Protein AF-A0AAP0LD49-F1 (afdb_monomer)

Structure (mmCIF, N/CA/C/O backbone):
data_AF-A0AAP0LD49-F1
#
_entry.id   AF-A0AAP0LD49-F1
#
loop_
_atom_site.group_PDB
_atom_site.id
_atom_site.type_symbol
_atom_site.label_atom_id
_atom_site.label_alt_id
_atom_site.label_comp_id
_atom_site.label_asym_id
_atom_site.label_entity_id
_atom_site.label_seq_id
_atom_site.pdbx_PDB_ins_code
_atom_site.Cartn_x
_atom_site.Cartn_y
_atom_site.Cartn_z
_atom_site.occupancy
_atom_site.B_iso_or_equiv
_atom_site.auth_seq_id
_atom_site.auth_comp_id
_atom_site.auth_asym_id
_atom_site.auth_atom_id
_atom_site.pdbx_PDB_model_num
ATOM 1 N N . MET A 1 1 ? -14.711 2.807 45.817 1.00 34.84 1 MET A N 1
ATOM 2 C CA . MET A 1 1 ? -15.825 3.244 44.948 1.00 34.84 1 MET A CA 1
ATOM 3 C C . MET A 1 1 ? -15.255 3.200 43.554 1.00 34.84 1 MET A C 1
ATOM 5 O O . MET A 1 1 ? -14.733 4.175 43.033 1.00 34.84 1 MET A O 1
ATOM 9 N N . ASP A 1 2 ? -15.163 1.958 43.113 1.00 30.33 2 ASP A N 1
ATOM 10 C CA . ASP A 1 2 ? -14.505 1.489 41.915 1.00 30.33 2 ASP A CA 1
ATOM 11 C C . ASP A 1 2 ? -15.490 1.665 40.766 1.00 30.33 2 ASP A C 1
ATOM 13 O O . ASP A 1 2 ? -16.618 1.182 40.852 1.00 30.33 2 ASP A O 1
ATOM 17 N N . GLU A 1 3 ? -15.083 2.389 39.727 1.00 32.22 3 GLU A N 1
ATOM 18 C CA . GLU A 1 3 ? -15.807 2.425 38.462 1.00 32.22 3 GLU A CA 1
ATOM 19 C C . GLU A 1 3 ? -14.921 1.773 37.400 1.00 32.22 3 GLU A C 1
ATOM 21 O O . GLU A 1 3 ? -13.821 2.229 37.075 1.00 32.22 3 GLU A O 1
ATOM 26 N N . GLU A 1 4 ? -15.399 0.612 36.966 1.00 30.33 4 GLU A N 1
ATOM 27 C CA . GLU A 1 4 ? -14.793 -0.328 36.043 1.00 30.33 4 GLU A CA 1
ATOM 28 C C . GLU A 1 4 ? -14.414 0.321 34.712 1.00 30.33 4 GLU A C 1
ATOM 30 O O . GLU A 1 4 ? -15.251 0.725 33.908 1.00 30.33 4 GLU A O 1
ATOM 35 N N . ARG A 1 5 ? -13.113 0.315 34.426 1.00 32.56 5 ARG A N 1
ATOM 36 C CA . ARG A 1 5 ? -12.568 0.504 33.083 1.00 32.56 5 ARG A CA 1
ATOM 37 C C . ARG A 1 5 ? -12.401 -0.876 32.435 1.00 32.56 5 ARG A C 1
ATOM 39 O O . ARG A 1 5 ? -11.287 -1.362 32.263 1.00 32.56 5 ARG A O 1
ATOM 46 N N . THR A 1 6 ? -13.513 -1.545 32.141 1.00 35.47 6 THR A N 1
ATOM 47 C CA . THR A 1 6 ? -13.539 -2.810 31.393 1.00 35.47 6 THR A CA 1
ATOM 48 C C . THR A 1 6 ? -13.609 -2.513 29.893 1.00 35.47 6 THR A C 1
ATOM 50 O O . THR A 1 6 ? -14.528 -1.869 29.398 1.00 35.47 6 THR A O 1
ATOM 53 N N . GLY A 1 7 ? -12.578 -2.939 29.162 1.00 32.38 7 GLY A N 1
ATOM 54 C CA . GLY A 1 7 ? -12.448 -2.713 27.721 1.00 32.38 7 GLY A CA 1
ATOM 55 C C . GLY A 1 7 ? -11.017 -2.918 27.239 1.00 32.38 7 GLY A C 1
ATOM 56 O O . GLY A 1 7 ? -10.345 -1.977 26.828 1.00 32.38 7 GLY A O 1
ATOM 57 N N . THR A 1 8 ? -10.543 -4.151 27.390 1.00 38.25 8 THR A N 1
ATOM 58 C CA . THR A 1 8 ? -9.219 -4.676 27.043 1.00 38.25 8 THR A CA 1
ATOM 59 C C . THR A 1 8 ? -8.765 -4.254 2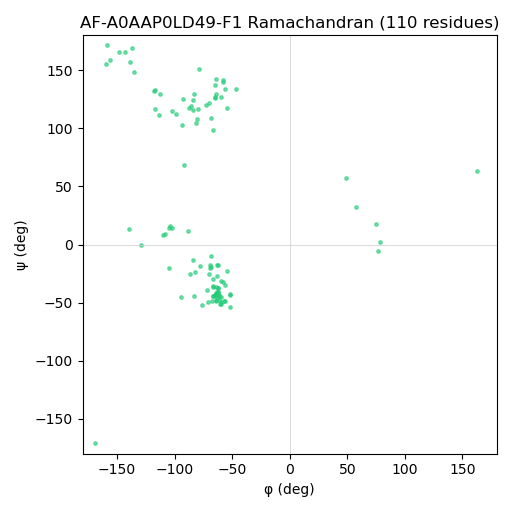5.640 1.00 38.25 8 THR A C 1
ATOM 61 O O . THR A 1 8 ? -9.529 -4.298 24.680 1.00 38.25 8 THR A O 1
ATOM 64 N N . GLY A 1 9 ? -7.514 -3.799 25.554 1.00 42.91 9 GLY A N 1
ATOM 65 C CA . GLY A 1 9 ? -6.958 -3.068 24.423 1.00 42.91 9 GLY A CA 1
ATOM 66 C C . GLY A 1 9 ? -6.880 -3.854 23.118 1.00 42.91 9 GLY A C 1
ATOM 67 O O . GLY A 1 9 ? -6.276 -4.921 23.059 1.00 42.91 9 GLY A O 1
ATOM 68 N N . ALA A 1 10 ? -7.401 -3.243 22.054 1.00 48.59 10 ALA A N 1
ATOM 69 C CA . ALA A 1 10 ? -6.996 -3.562 20.696 1.00 48.59 10 ALA A CA 1
ATOM 70 C C . ALA A 1 10 ? -5.492 -3.292 20.569 1.00 48.59 10 ALA A C 1
ATOM 72 O O . ALA A 1 10 ? -5.023 -2.183 20.860 1.00 48.59 10 ALA A O 1
ATOM 73 N N . ASN A 1 11 ? -4.727 -4.275 20.107 1.00 50.25 11 ASN A N 1
ATOM 74 C CA . ASN A 1 11 ? -3.368 -4.008 19.661 1.00 50.25 11 ASN A CA 1
ATOM 75 C C . ASN A 1 11 ? -3.492 -3.134 18.404 1.00 50.25 11 ASN A C 1
ATOM 77 O O . ASN A 1 11 ? -3.785 -3.620 17.314 1.00 50.25 11 ASN A O 1
ATOM 81 N N . GLY A 1 12 ? -3.342 -1.814 18.571 1.00 60.16 12 GLY A N 1
ATOM 82 C CA . GLY A 1 12 ? -3.806 -0.809 17.606 1.00 60.16 12 GLY A CA 1
ATOM 83 C C . GLY A 1 12 ? -3.310 -0.987 16.166 1.00 60.16 12 GLY A C 1
ATOM 84 O O . GLY A 1 12 ? -3.974 -0.534 15.238 1.00 60.16 12 GLY A O 1
ATOM 85 N N . SER A 1 13 ? -2.188 -1.681 15.956 1.00 63.00 13 SER A N 1
ATOM 86 C CA . SER A 1 13 ? -1.549 -1.897 14.652 1.00 63.00 13 SER A CA 1
ATOM 87 C C . SER A 1 13 ? -2.485 -2.454 13.570 1.00 63.00 13 SER A C 1
ATOM 89 O O . SER A 1 13 ? -2.469 -1.947 12.448 1.00 63.00 13 SER A O 1
ATOM 91 N N . TYR A 1 14 ? -3.327 -3.449 13.884 1.00 70.75 14 TYR A N 1
ATOM 92 C CA . TYR A 1 14 ? -4.240 -4.036 12.890 1.00 70.75 14 TYR A CA 1
ATOM 93 C C . TYR A 1 14 ? -5.381 -3.090 12.516 1.00 70.75 14 TYR A C 1
ATOM 95 O O . TYR A 1 14 ? -5.713 -2.953 11.342 1.00 70.75 14 TYR A O 1
ATOM 103 N N . CYS A 1 15 ? -5.920 -2.367 13.495 1.00 77.31 15 CYS A N 1
ATOM 104 C CA . CYS A 1 15 ? -6.927 -1.340 13.250 1.00 77.31 15 CYS A CA 1
ATOM 105 C C . CYS A 1 15 ? -6.369 -0.209 12.367 1.00 77.31 15 CYS A C 1
ATOM 107 O O . CYS A 1 15 ? -7.057 0.280 11.469 1.00 77.31 15 CYS A O 1
ATOM 109 N N . TYR A 1 16 ? -5.097 0.167 12.556 1.00 84.81 16 TYR A N 1
ATOM 110 C CA . TYR A 1 16 ? -4.448 1.175 11.718 1.00 84.81 16 TYR A CA 1
ATOM 111 C C . TYR A 1 16 ? -4.313 0.723 10.261 1.00 84.81 16 TYR A C 1
ATOM 113 O O . TYR A 1 16 ? -4.706 1.472 9.364 1.00 84.81 16 TYR A O 1
ATOM 121 N N . ILE A 1 17 ? -3.809 -0.492 10.008 1.00 87.25 17 ILE A N 1
ATOM 122 C CA . ILE A 1 17 ? -3.587 -0.947 8.628 1.00 87.25 17 ILE A CA 1
ATOM 123 C C . ILE A 1 17 ? -4.904 -1.133 7.871 1.00 87.25 17 ILE A C 1
ATOM 125 O O . ILE A 1 17 ? -5.033 -0.640 6.750 1.00 87.25 17 ILE A O 1
ATOM 129 N N . THR A 1 18 ? -5.922 -1.744 8.490 1.00 91.81 18 THR A N 1
ATOM 130 C CA . THR A 1 18 ? -7.226 -1.937 7.837 1.00 91.81 18 THR A CA 1
ATOM 131 C C . THR A 1 18 ? -7.908 -0.613 7.542 1.00 91.81 18 THR A C 1
ATOM 133 O O . THR A 1 18 ? -8.533 -0.473 6.496 1.00 91.81 18 THR A O 1
ATOM 136 N N . ARG A 1 19 ? -7.762 0.379 8.428 1.00 93.12 19 ARG A N 1
ATOM 137 C CA . ARG A 1 19 ? -8.337 1.711 8.238 1.00 93.12 19 ARG A CA 1
ATOM 138 C C . ARG A 1 19 ? -7.729 2.433 7.035 1.00 93.12 19 ARG A C 1
ATOM 140 O O . ARG A 1 19 ? -8.472 3.023 6.259 1.00 93.12 19 ARG A O 1
ATOM 147 N N . VAL A 1 20 ? -6.407 2.376 6.860 1.00 95.12 20 VAL A N 1
ATOM 148 C CA . VAL A 1 20 ? -5.739 2.993 5.699 1.00 95.12 20 VAL A CA 1
ATOM 149 C C . VAL A 1 20 ? -6.109 2.270 4.409 1.00 95.12 20 VAL A C 1
ATOM 151 O O . VAL A 1 20 ? -6.502 2.924 3.447 1.00 95.12 20 VAL A O 1
ATOM 154 N N . LEU A 1 21 ? -6.025 0.937 4.393 1.00 95.88 21 LEU A N 1
ATOM 155 C CA . LEU A 1 21 ? -6.340 0.142 3.203 1.00 95.88 21 LEU A CA 1
ATOM 156 C C . LEU A 1 21 ? -7.801 0.325 2.768 1.00 95.88 21 LEU A C 1
ATOM 158 O O . LEU A 1 21 ? -8.061 0.547 1.589 1.00 95.88 21 LEU A O 1
ATOM 162 N N . ALA A 1 22 ? -8.747 0.311 3.713 1.00 94.94 22 ALA A N 1
ATOM 163 C CA . ALA A 1 22 ? -10.158 0.542 3.418 1.00 94.94 22 ALA A CA 1
ATOM 164 C C . ALA A 1 22 ? -10.417 1.963 2.889 1.00 94.94 22 ALA A C 1
ATOM 166 O O . ALA A 1 22 ? -11.133 2.119 1.903 1.00 94.94 22 ALA A O 1
ATOM 167 N N . ALA A 1 23 ? -9.812 2.992 3.495 1.00 96.00 23 ALA A N 1
ATOM 168 C CA . ALA A 1 23 ? -9.983 4.379 3.059 1.00 96.00 23 ALA A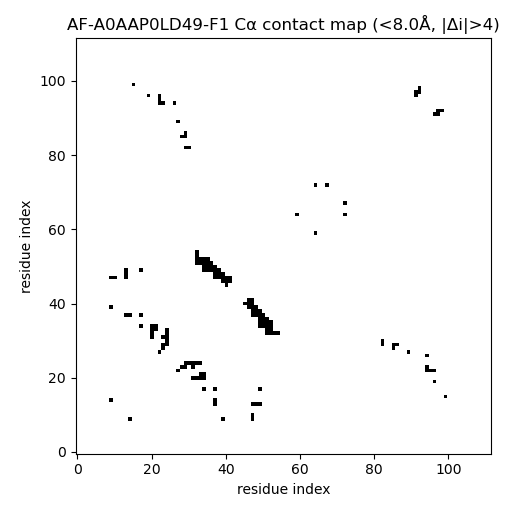 CA 1
ATOM 169 C C . ALA A 1 23 ? -9.406 4.629 1.656 1.00 96.00 23 ALA A C 1
ATOM 171 O O . ALA A 1 23 ? -10.053 5.270 0.828 1.00 96.00 23 ALA A O 1
ATOM 172 N N . LEU A 1 24 ? -8.212 4.100 1.371 1.00 96.75 24 LEU A N 1
ATOM 173 C CA . LEU A 1 24 ? -7.596 4.203 0.048 1.00 96.75 24 LEU A CA 1
ATOM 174 C C . LEU A 1 24 ? -8.425 3.463 -1.008 1.00 96.75 24 LEU A C 1
ATOM 176 O O . LEU A 1 24 ? -8.735 4.048 -2.042 1.00 96.75 24 LEU A O 1
ATOM 180 N N . GLY A 1 25 ? -8.833 2.221 -0.732 1.00 94.94 25 GLY A N 1
ATOM 181 C CA . GLY A 1 25 ? -9.571 1.398 -1.693 1.00 94.94 25 GLY A CA 1
ATOM 182 C C . GLY A 1 25 ? -11.001 1.874 -1.969 1.00 94.94 25 GLY A C 1
ATOM 183 O O . GLY A 1 25 ? -11.533 1.606 -3.041 1.00 94.94 25 GLY A O 1
ATOM 184 N N . ALA A 1 26 ? -11.635 2.582 -1.029 1.00 94.38 26 ALA A N 1
ATOM 185 C CA . ALA A 1 26 ? -12.999 3.090 -1.200 1.00 94.38 26 ALA A CA 1
ATOM 186 C C . ALA A 1 26 ? -13.071 4.455 -1.903 1.00 94.38 26 ALA A C 1
ATOM 188 O O . ALA A 1 26 ? -14.110 4.791 -2.474 1.00 94.38 26 ALA A O 1
ATOM 189 N N . HIS A 1 27 ? -12.011 5.265 -1.827 1.00 95.25 27 HIS A N 1
ATOM 190 C CA . HIS A 1 27 ? -12.082 6.686 -2.182 1.00 95.25 27 HIS A CA 1
ATOM 191 C C . HIS A 1 27 ? -11.002 7.158 -3.163 1.00 95.25 27 HIS A C 1
ATOM 193 O O . HIS A 1 27 ? -10.966 8.346 -3.486 1.00 95.25 27 HIS A O 1
ATOM 199 N N . THR A 1 28 ? -10.100 6.282 -3.612 1.00 95.88 28 THR A N 1
ATOM 200 C CA . THR A 1 28 ? -8.958 6.665 -4.457 1.00 95.88 28 THR A CA 1
ATOM 201 C C . THR A 1 28 ? -8.642 5.604 -5.509 1.00 95.88 28 THR A C 1
ATOM 203 O O . THR A 1 28 ? -9.048 4.455 -5.376 1.00 95.88 28 THR A O 1
ATOM 206 N N . ASP A 1 29 ? -7.834 5.977 -6.503 1.00 92.50 29 ASP A N 1
ATOM 207 C CA . ASP A 1 29 ? -7.290 5.053 -7.509 1.00 92.50 29 ASP A CA 1
ATOM 208 C C . ASP A 1 29 ? -5.957 4.415 -7.073 1.00 92.50 29 ASP A C 1
ATOM 210 O O . ASP A 1 29 ? -5.222 3.857 -7.891 1.00 92.50 29 ASP A O 1
ATOM 214 N N . VAL A 1 30 ? -5.568 4.548 -5.798 1.00 96.56 30 VAL A N 1
ATOM 215 C CA . VAL A 1 30 ? -4.340 3.922 -5.297 1.00 96.56 30 VAL A CA 1
ATOM 216 C C . VAL A 1 30 ? -4.558 2.406 -5.249 1.00 96.56 30 VAL A C 1
ATOM 218 O O . VAL A 1 30 ? -5.466 1.953 -4.551 1.00 96.56 30 VAL A O 1
ATOM 221 N N . PRO A 1 31 ? -3.734 1.600 -5.943 1.00 95.00 31 PRO A N 1
ATOM 222 C CA . PRO A 1 31 ? -3.900 0.154 -5.961 1.00 95.00 31 PRO A CA 1
ATOM 223 C C . PRO A 1 31 ? -3.593 -0.431 -4.578 1.00 95.00 31 PRO A C 1
ATOM 225 O O . PRO A 1 31 ? -2.439 -0.473 -4.147 1.00 95.00 31 PRO A O 1
ATOM 228 N N . VAL A 1 32 ? -4.634 -0.891 -3.887 1.00 96.56 32 VAL A N 1
ATOM 229 C CA . VAL A 1 32 ? -4.563 -1.564 -2.584 1.00 96.56 32 VAL A CA 1
ATOM 230 C C . VAL A 1 32 ? -5.472 -2.796 -2.583 1.00 96.56 32 VAL A C 1
ATOM 232 O O . VAL A 1 32 ? -6.497 -2.781 -3.265 1.00 96.56 32 VAL A O 1
ATOM 235 N N . PRO A 1 33 ? -5.133 -3.862 -1.835 1.00 96.38 33 PRO A N 1
ATOM 236 C CA . PRO A 1 33 ? -6.014 -5.017 -1.703 1.00 96.38 33 PRO A CA 1
ATOM 237 C C . PRO A 1 33 ? -7.315 -4.625 -1.001 1.00 96.38 33 PRO A C 1
ATOM 239 O O . PRO A 1 33 ? -7.312 -3.855 -0.032 1.00 96.38 33 PRO A O 1
ATOM 242 N N . LYS A 1 34 ? -8.434 -5.201 -1.444 1.00 95.06 34 LYS A N 1
ATOM 243 C CA . LYS A 1 34 ? -9.719 -4.999 -0.773 1.00 95.06 34 LYS A CA 1
ATOM 244 C C . LYS A 1 34 ? -9.697 -5.599 0.634 1.00 95.06 34 LYS A C 1
ATOM 246 O O . LYS A 1 34 ? -9.437 -6.786 0.802 1.00 95.06 34 LYS A O 1
ATOM 251 N N . VAL A 1 35 ? -10.034 -4.805 1.650 1.00 95.62 35 VAL A N 1
ATOM 252 C CA . VAL A 1 35 ? -10.259 -5.306 3.017 1.00 95.62 35 VAL A CA 1
ATOM 253 C C . VAL A 1 35 ? -11.685 -5.846 3.121 1.00 95.62 35 VAL A C 1
ATOM 255 O O . VAL A 1 35 ? -12.636 -5.155 2.758 1.00 95.62 35 VAL A O 1
ATOM 258 N N . PHE A 1 36 ? -11.844 -7.070 3.624 1.00 94.94 36 PHE A N 1
ATOM 259 C CA . PHE A 1 36 ? -13.153 -7.692 3.836 1.00 94.94 36 PHE A CA 1
ATOM 260 C C . PHE A 1 36 ? -13.667 -7.486 5.261 1.00 94.94 36 PHE A C 1
ATOM 262 O O . PHE A 1 36 ? -14.827 -7.124 5.438 1.00 94.94 36 PHE A O 1
ATOM 269 N N . CYS A 1 37 ? -12.822 -7.689 6.275 1.00 93.31 37 CYS A N 1
ATOM 270 C CA . CYS A 1 37 ? -13.202 -7.471 7.671 1.00 93.31 37 CYS A CA 1
ATOM 271 C C . CYS A 1 37 ? -11.990 -7.288 8.591 1.00 93.31 37 CYS A C 1
ATOM 273 O O . CYS A 1 37 ? -10.912 -7.813 8.317 1.00 93.31 37 CYS A O 1
ATOM 275 N N . LEU A 1 38 ? -12.211 -6.600 9.713 1.00 93.44 38 LEU A N 1
ATOM 276 C CA . LEU A 1 38 ? -11.355 -6.583 10.900 1.00 93.44 38 LEU A CA 1
ATOM 277 C C . LEU A 1 38 ? -12.131 -7.265 12.033 1.00 93.44 38 LEU A C 1
ATOM 279 O O . LEU A 1 38 ? -13.277 -6.901 12.287 1.00 93.44 38 LEU A O 1
ATOM 283 N N . CYS A 1 39 ? -11.513 -8.226 12.708 1.00 92.88 39 CYS A N 1
ATOM 284 C CA . CYS A 1 39 ? -12.060 -8.907 13.871 1.00 92.88 39 CYS A CA 1
ATOM 285 C C . CYS A 1 39 ? -11.175 -8.622 15.086 1.00 92.88 39 CYS A C 1
ATOM 287 O O . CYS A 1 39 ? -10.010 -9.014 15.115 1.00 92.88 39 CYS A O 1
ATOM 289 N N . THR A 1 40 ? -11.744 -7.947 16.083 1.00 91.25 40 THR A N 1
ATOM 290 C CA . THR A 1 40 ? -11.107 -7.665 17.384 1.00 91.25 40 THR A CA 1
ATOM 291 C C . THR A 1 40 ? -11.727 -8.484 18.517 1.00 91.25 40 THR A C 1
ATOM 293 O O . THR A 1 40 ? -11.496 -8.218 19.694 1.00 91.25 40 THR A O 1
ATOM 296 N N . ASP A 1 41 ? -12.591 -9.442 18.177 1.00 93.06 41 ASP A N 1
ATOM 297 C CA . ASP A 1 41 ? -13.160 -10.369 19.143 1.00 93.06 41 ASP A CA 1
ATOM 298 C C . ASP A 1 41 ? -12.154 -11.493 19.415 1.00 93.06 41 ASP A C 1
ATOM 300 O O . ASP A 1 41 ? -11.960 -12.407 18.607 1.00 93.06 41 ASP A O 1
ATOM 304 N N . LEU A 1 42 ? -11.511 -11.410 20.581 1.00 93.31 42 LEU A N 1
ATOM 305 C CA . LEU A 1 42 ? -10.518 -12.383 21.030 1.00 93.31 42 LEU A CA 1
ATOM 306 C C . LEU A 1 42 ? -11.106 -13.790 21.204 1.00 93.31 42 LEU A C 1
ATOM 308 O O . LEU A 1 42 ? -10.344 -14.753 21.227 1.00 93.31 42 LEU A O 1
ATOM 312 N N . SER A 1 43 ? -12.429 -13.947 21.299 1.00 96.06 43 SER A N 1
ATOM 313 C CA . SER A 1 43 ? -13.052 -15.269 21.408 1.00 96.06 43 SER A CA 1
ATOM 314 C C . SER A 1 43 ? -12.952 -16.096 20.121 1.00 96.06 43 SER A C 1
ATOM 316 O O . SER A 1 43 ? -13.045 -17.319 20.181 1.00 96.06 43 SER A O 1
ATOM 318 N N . VAL A 1 44 ? -12.716 -15.456 18.968 1.00 95.75 44 VAL A N 1
ATOM 319 C CA . VAL A 1 44 ? -12.718 -16.130 17.662 1.00 95.75 44 VAL A CA 1
ATOM 320 C C . VAL A 1 44 ? -11.438 -16.942 17.443 1.00 95.75 44 VAL A C 1
ATOM 322 O O . VAL A 1 44 ? -11.518 -18.128 17.132 1.00 95.75 44 VAL A O 1
ATOM 325 N N . ILE A 1 45 ? -10.256 -16.330 17.617 1.00 93.88 45 ILE A N 1
ATOM 326 C CA . ILE A 1 45 ? -8.949 -17.013 17.469 1.00 93.88 45 ILE A CA 1
ATOM 327 C C . ILE A 1 45 ? -7.901 -16.613 18.524 1.00 93.88 45 ILE A C 1
ATOM 329 O 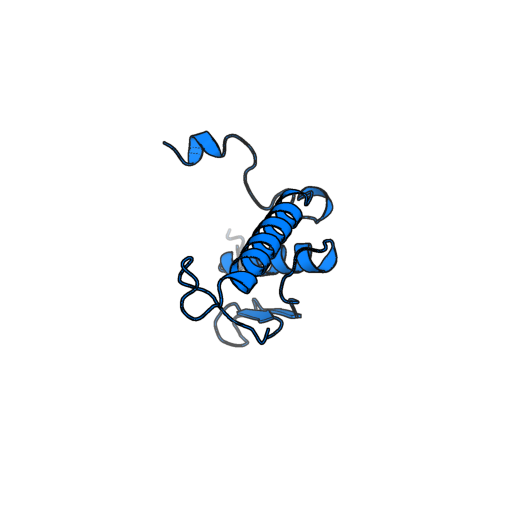O . ILE A 1 45 ? -6.715 -16.891 18.357 1.00 93.88 45 ILE A O 1
ATOM 333 N N . GLY A 1 46 ? -8.299 -15.931 19.600 1.00 93.06 46 GLY A N 1
ATOM 334 C CA . GLY A 1 46 ? -7.387 -15.511 20.672 1.00 93.06 46 GLY A CA 1
ATOM 335 C C . GLY A 1 46 ? -6.539 -14.271 20.365 1.00 93.06 46 GLY A C 1
ATOM 336 O O . GLY A 1 46 ? -5.719 -13.880 21.193 1.00 93.06 46 GLY A O 1
ATOM 337 N N . THR A 1 47 ? -6.703 -13.645 19.196 1.00 91.44 47 THR A N 1
ATOM 338 C CA . THR A 1 47 ? -5.966 -12.438 18.799 1.00 91.44 47 THR A CA 1
ATOM 339 C C . THR A 1 47 ? -6.731 -11.632 17.747 1.00 91.44 47 THR A C 1
ATOM 341 O O . THR A 1 47 ? -7.586 -12.179 17.050 1.00 91.44 47 THR A O 1
ATOM 344 N N . ASP A 1 48 ? -6.406 -10.346 17.623 1.00 91.69 48 ASP A N 1
ATOM 345 C CA . ASP A 1 48 ? -6.940 -9.472 16.577 1.00 91.69 48 ASP A CA 1
ATOM 346 C C . ASP A 1 48 ? -6.456 -9.943 15.196 1.00 91.69 48 ASP A C 1
ATOM 348 O O . ASP A 1 48 ? -5.273 -10.241 15.007 1.00 91.69 48 ASP A O 1
ATOM 352 N N . PHE A 1 49 ? -7.343 -9.961 14.201 1.00 92.44 49 PHE A N 1
ATOM 353 C CA . PHE A 1 49 ? -6.983 -10.297 12.822 1.00 92.44 49 PHE A CA 1
ATOM 354 C C . PHE A 1 49 ? -7.848 -9.561 11.803 1.00 92.44 49 PHE A C 1
ATOM 356 O O . PHE A 1 49 ? -8.902 -9.015 12.118 1.00 92.44 49 PHE A O 1
ATOM 363 N N . TYR A 1 50 ? -7.417 -9.564 10.547 1.00 94.19 50 TYR A N 1
ATOM 364 C CA . TYR A 1 50 ? -8.194 -9.023 9.439 1.00 94.19 50 TYR A CA 1
ATOM 365 C C . TYR A 1 50 ? -8.080 -9.923 8.213 1.00 94.19 50 TYR A C 1
ATOM 367 O O . TYR A 1 50 ? -7.123 -10.685 8.073 1.00 94.19 50 TYR A O 1
ATOM 375 N N . ILE A 1 51 ? -9.069 -9.831 7.329 1.00 95.50 51 ILE A N 1
ATOM 376 C CA . ILE A 1 51 ? -9.111 -10.564 6.065 1.00 95.50 51 ILE A CA 1
ATOM 377 C C . ILE A 1 51 ? -9.099 -9.543 4.933 1.00 95.50 51 ILE A C 1
ATOM 379 O O . ILE A 1 51 ? -9.853 -8.566 4.952 1.00 95.50 51 ILE A O 1
ATOM 383 N N . MET A 1 52 ? -8.250 -9.781 3.940 1.00 96.31 52 MET A N 1
ATOM 384 C CA . MET A 1 52 ? -8.140 -8.965 2.736 1.00 96.31 52 MET A CA 1
ATOM 385 C C . MET A 1 52 ? -8.008 -9.842 1.492 1.00 96.31 52 MET A C 1
ATOM 387 O O . MET A 1 52 ? -7.814 -11.053 1.580 1.00 96.31 52 MET A O 1
ATOM 391 N N . GLU A 1 53 ? -8.133 -9.208 0.336 1.00 97.56 53 GLU A N 1
ATOM 392 C CA . GLU A 1 53 ? -7.948 -9.807 -0.975 1.00 97.56 53 GLU A CA 1
ATOM 393 C C . GLU A 1 53 ? -6.571 -10.455 -1.124 1.00 97.56 53 GLU A C 1
ATOM 395 O O . GLU A 1 53 ? -5.537 -9.869 -0.795 1.00 97.56 53 GLU A O 1
ATOM 400 N N . PHE A 1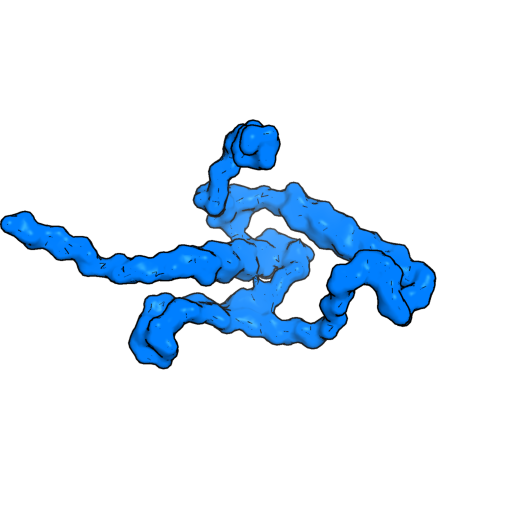 54 ? -6.569 -11.675 -1.660 1.00 96.38 54 PHE A N 1
ATOM 401 C CA . PHE A 1 54 ? -5.354 -12.340 -2.096 1.00 96.38 54 PHE A CA 1
ATOM 402 C C . PHE A 1 54 ? -5.010 -11.870 -3.511 1.00 96.38 54 PHE A C 1
ATOM 404 O O . PHE A 1 54 ? -5.753 -12.134 -4.454 1.00 96.38 54 PHE A O 1
ATOM 411 N N . LEU A 1 55 ? -3.876 -11.186 -3.656 1.00 94.75 55 LEU A N 1
ATOM 412 C CA . LEU A 1 55 ? -3.381 -10.718 -4.946 1.00 94.75 55 LEU A CA 1
ATOM 413 C C . LEU A 1 55 ? -2.319 -11.682 -5.473 1.00 94.75 55 LEU A C 1
ATOM 415 O O . LEU A 1 55 ? -1.215 -11.767 -4.929 1.00 94.75 55 LEU A O 1
ATOM 419 N N . GLU A 1 56 ? -2.634 -12.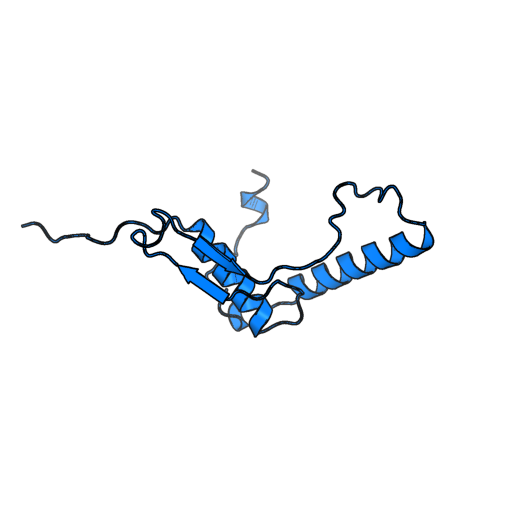379 -6.563 1.00 95.62 56 GLU A N 1
ATOM 420 C CA . GLU A 1 56 ? -1.632 -13.142 -7.300 1.00 95.62 56 GLU A CA 1
ATOM 421 C C . GLU A 1 56 ? -0.723 -12.175 -8.066 1.00 95.62 56 GLU A C 1
ATOM 423 O O . GLU A 1 56 ? -1.166 -11.376 -8.894 1.00 95.62 56 GLU A O 1
ATOM 428 N N . GLY A 1 57 ? 0.573 -12.214 -7.773 1.00 92.06 57 GLY A N 1
ATOM 429 C CA . GLY A 1 57 ? 1.499 -11.239 -8.321 1.00 92.06 57 GLY A CA 1
ATOM 430 C C . GLY A 1 57 ? 2.957 -11.586 -8.087 1.00 92.06 57 GLY A C 1
ATOM 431 O O . GLY A 1 57 ? 3.319 -12.679 -7.659 1.00 92.06 57 GLY A O 1
ATOM 432 N N . ARG A 1 58 ? 3.822 -10.624 -8.409 1.00 92.94 58 ARG A N 1
ATOM 433 C CA . ARG A 1 58 ? 5.275 -10.755 -8.278 1.00 92.94 58 ARG A CA 1
ATOM 434 C C . ARG A 1 58 ? 5.786 -9.719 -7.294 1.00 92.94 58 ARG A C 1
ATOM 436 O O . ARG A 1 58 ? 5.474 -8.540 -7.433 1.00 92.94 58 ARG A O 1
ATOM 443 N N . ILE A 1 59 ? 6.618 -10.160 -6.356 1.00 93.62 59 ILE A N 1
ATOM 444 C CA . ILE A 1 59 ? 7.291 -9.288 -5.394 1.00 93.62 59 ILE A CA 1
ATOM 445 C C . ILE A 1 59 ? 8.739 -9.112 -5.848 1.00 93.62 59 ILE A C 1
ATOM 447 O O . ILE A 1 59 ? 9.513 -10.068 -5.884 1.00 93.62 59 ILE A O 1
ATOM 451 N N . PHE A 1 60 ? 9.106 -7.884 -6.208 1.00 94.38 60 PHE A N 1
ATOM 452 C CA . PHE A 1 60 ? 10.481 -7.535 -6.550 1.00 94.38 60 PHE A CA 1
ATOM 453 C C . PHE A 1 60 ? 11.197 -6.999 -5.310 1.00 94.38 60 PHE A C 1
ATOM 455 O O . PHE A 1 60 ? 10.979 -5.860 -4.913 1.00 94.38 60 PHE A O 1
ATOM 462 N N . ILE A 1 61 ? 12.040 -7.833 -4.697 1.00 93.62 61 ILE A N 1
ATOM 463 C CA . ILE A 1 61 ? 12.805 -7.460 -3.496 1.00 93.62 61 ILE A CA 1
ATOM 464 C C . ILE A 1 61 ? 14.075 -6.688 -3.879 1.00 93.62 61 ILE A C 1
ATOM 466 O O . ILE A 1 61 ? 14.393 -5.670 -3.271 1.00 93.62 61 ILE A O 1
ATOM 470 N N . ASP A 1 62 ? 14.799 -7.157 -4.901 1.00 94.56 62 ASP A N 1
ATOM 471 C CA . ASP A 1 62 ? 16.009 -6.488 -5.387 1.00 94.56 62 ASP A CA 1
ATOM 472 C C . ASP A 1 62 ? 15.644 -5.386 -6.404 1.00 94.56 62 ASP A C 1
ATOM 474 O O . ASP A 1 62 ? 15.111 -5.704 -7.478 1.00 94.56 62 ASP A O 1
ATOM 478 N N . PRO A 1 63 ? 15.969 -4.103 -6.136 1.00 92.38 63 PRO A N 1
ATOM 479 C CA . PRO A 1 63 ? 15.730 -3.015 -7.084 1.00 92.38 63 PRO A CA 1
ATOM 480 C C . PRO A 1 63 ? 16.526 -3.178 -8.390 1.00 92.38 63 PRO A C 1
ATOM 482 O O . PRO A 1 63 ? 16.174 -2.604 -9.413 1.00 92.38 63 PRO A O 1
ATOM 485 N N . LYS A 1 64 ? 17.574 -4.006 -8.438 1.00 93.44 64 LYS A N 1
ATOM 486 C CA . LYS A 1 64 ? 18.270 -4.311 -9.699 1.00 93.44 64 LYS A CA 1
ATOM 487 C C . LYS A 1 64 ? 17.415 -5.133 -10.670 1.00 93.44 64 LYS A C 1
ATOM 489 O O . LYS A 1 64 ? 17.815 -5.280 -11.829 1.00 93.44 64 LYS A O 1
ATOM 494 N N . LEU A 1 65 ? 16.258 -5.642 -10.227 1.00 94.75 65 LEU A N 1
ATOM 495 C CA . LEU A 1 65 ? 15.308 -6.440 -11.007 1.00 94.75 65 LEU A CA 1
ATOM 496 C C . LEU A 1 65 ? 16.002 -7.589 -11.769 1.00 94.75 65 LEU A C 1
ATOM 498 O O . LEU A 1 65 ? 15.922 -7.656 -13.007 1.00 94.75 65 LEU A O 1
ATOM 502 N N . PRO A 1 66 ? 16.726 -8.484 -11.064 1.00 94.06 66 PRO A N 1
ATOM 503 C CA . PRO A 1 66 ? 17.363 -9.632 -11.698 1.00 94.06 66 PRO A CA 1
ATOM 504 C C . PRO A 1 66 ? 16.312 -10.488 -12.421 1.00 94.06 66 PRO A C 1
ATOM 506 O O . PRO A 1 66 ? 15.177 -10.624 -11.971 1.00 94.06 66 PRO A O 1
ATOM 509 N N . GLY A 1 67 ? 16.661 -11.015 -13.596 1.00 92.69 67 GLY A N 1
ATOM 510 C CA . GLY A 1 67 ? 15.734 -11.791 -14.433 1.00 92.69 67 GLY A CA 1
ATOM 511 C C . GLY A 1 67 ? 14.700 -10.968 -15.217 1.00 92.69 67 GLY A C 1
ATOM 512 O O . GLY A 1 67 ? 14.002 -11.518 -16.065 1.00 92.69 67 GLY A O 1
ATOM 513 N N . VAL A 1 68 ? 14.617 -9.647 -15.015 1.00 95.19 68 VAL A N 1
ATOM 514 C CA . VAL A 1 68 ? 13.739 -8.773 -15.809 1.00 95.19 68 VAL A CA 1
ATOM 515 C C . VAL A 1 68 ? 14.502 -8.184 -16.994 1.00 95.19 68 VAL A C 1
ATOM 517 O O . VAL A 1 68 ? 15.532 -7.521 -16.823 1.00 95.19 68 VAL A O 1
ATOM 520 N N . ALA A 1 69 ? 13.961 -8.377 -18.201 1.00 93.88 69 ALA A N 1
ATOM 521 C CA . ALA A 1 69 ? 14.505 -7.804 -19.430 1.00 93.88 69 ALA A CA 1
ATOM 522 C C . ALA A 1 69 ? 14.574 -6.261 -19.353 1.00 93.88 69 ALA A C 1
ATOM 524 O O . ALA A 1 69 ? 13.613 -5.644 -18.881 1.00 93.88 69 ALA A O 1
ATOM 525 N N . PRO A 1 70 ? 15.645 -5.612 -19.855 1.00 88.75 70 PRO A N 1
ATOM 526 C CA . PRO A 1 70 ? 15.855 -4.168 -19.696 1.00 88.75 70 PRO A CA 1
ATOM 527 C C . PRO A 1 70 ? 14.664 -3.294 -20.116 1.00 88.75 70 PRO A C 1
ATOM 529 O O . PRO A 1 70 ? 14.278 -2.388 -19.380 1.00 88.75 70 PRO A O 1
ATOM 532 N N . HIS A 1 71 ? 14.013 -3.612 -21.241 1.00 88.00 71 HIS A N 1
ATOM 533 C CA . HIS A 1 71 ? 12.857 -2.855 -21.738 1.00 88.00 71 HIS A CA 1
ATOM 534 C C . HIS A 1 71 ? 11.643 -2.899 -20.790 1.00 88.00 71 HIS A C 1
ATOM 536 O O . HIS A 1 71 ? 10.864 -1.950 -20.753 1.00 88.00 71 HIS A O 1
ATOM 542 N N . LYS A 1 72 ? 11.492 -3.961 -19.982 1.00 93.50 72 LYS A N 1
ATOM 543 C CA . LYS A 1 72 ? 10.402 -4.088 -18.996 1.00 93.50 72 LYS A CA 1
ATOM 544 C C . LYS A 1 72 ? 10.693 -3.351 -17.690 1.00 93.50 72 LYS A C 1
ATOM 546 O O . LYS A 1 72 ? 9.757 -2.970 -16.996 1.00 93.50 72 LYS A O 1
ATOM 551 N N . ARG A 1 73 ? 11.969 -3.115 -17.358 1.00 95.00 73 ARG A N 1
ATOM 552 C CA . ARG A 1 73 ? 12.357 -2.416 -16.119 1.00 95.00 73 ARG A CA 1
ATOM 553 C C . ARG A 1 73 ? 11.824 -0.989 -16.091 1.00 95.00 73 ARG A C 1
ATOM 555 O O . ARG A 1 73 ? 11.317 -0.558 -15.063 1.00 95.00 73 ARG A O 1
ATOM 562 N N . LYS A 1 74 ? 11.875 -0.293 -17.235 1.00 94.00 74 LYS A N 1
ATOM 563 C CA . LYS A 1 74 ? 11.326 1.064 -17.367 1.00 94.00 74 LYS A CA 1
ATOM 564 C C . LYS A 1 74 ? 9.844 1.101 -16.991 1.00 94.00 74 LYS A C 1
ATOM 566 O O . LYS A 1 74 ? 9.463 1.925 -16.176 1.00 94.00 74 LYS A O 1
ATOM 571 N N . ALA A 1 75 ? 9.042 0.179 -17.525 1.00 94.38 75 ALA A N 1
ATOM 572 C CA . ALA A 1 75 ? 7.610 0.117 -17.237 1.00 94.38 75 ALA A CA 1
ATOM 573 C C . ALA A 1 75 ? 7.316 -0.145 -15.749 1.00 94.38 75 ALA A C 1
ATOM 575 O O . ALA A 1 75 ? 6.435 0.495 -15.188 1.00 94.38 75 ALA A O 1
ATOM 576 N N . ILE A 1 76 ? 8.079 -1.033 -15.099 1.00 95.62 76 ILE A N 1
ATOM 577 C CA . ILE A 1 76 ? 7.934 -1.307 -13.658 1.00 95.62 76 ILE A CA 1
ATOM 578 C C . ILE A 1 76 ? 8.191 -0.036 -12.846 1.00 95.62 76 ILE A C 1
ATOM 580 O O . ILE A 1 76 ? 7.353 0.352 -12.040 1.00 95.62 76 ILE A O 1
ATOM 584 N N . TYR A 1 77 ? 9.311 0.644 -13.097 1.00 95.75 77 TYR A N 1
ATOM 585 C CA . TYR A 1 77 ? 9.649 1.868 -12.374 1.00 95.75 77 TYR A CA 1
ATOM 586 C C . TYR A 1 77 ? 8.694 3.028 -12.666 1.00 95.75 77 TYR A C 1
ATOM 588 O O . TYR A 1 77 ? 8.377 3.787 -11.751 1.00 95.75 77 TYR A O 1
ATOM 596 N N . SER A 1 78 ? 8.202 3.151 -13.902 1.00 95.56 78 SER A N 1
ATOM 597 C CA . SER A 1 78 ? 7.147 4.110 -14.246 1.00 95.56 78 SER A CA 1
ATOM 598 C C . SER A 1 78 ? 5.877 3.844 -13.437 1.00 95.56 78 SER A C 1
ATOM 600 O O . SER A 1 78 ? 5.403 4.753 -12.764 1.00 95.56 78 SER A O 1
ATOM 602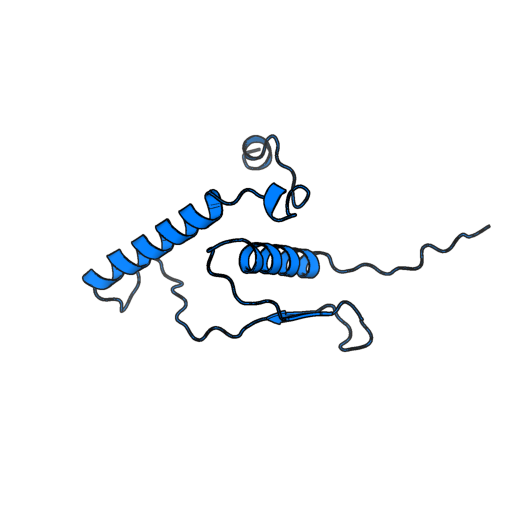 N N . ALA A 1 79 ? 5.402 2.596 -13.388 1.00 95.25 79 ALA A N 1
ATOM 603 C CA . ALA A 1 79 ? 4.230 2.225 -12.594 1.00 95.25 79 ALA A CA 1
ATOM 604 C C . ALA A 1 79 ? 4.439 2.467 -11.085 1.00 95.25 79 ALA A C 1
ATOM 606 O O . ALA A 1 79 ? 3.527 2.925 -10.395 1.00 95.25 79 ALA A O 1
ATOM 607 N N . THR A 1 80 ? 5.647 2.218 -10.559 1.00 95.50 80 THR A N 1
ATOM 608 C CA . THR A 1 80 ? 5.994 2.550 -9.166 1.00 95.50 80 THR A CA 1
ATOM 609 C C . THR A 1 80 ? 5.896 4.053 -8.908 1.00 95.50 80 THR A C 1
ATOM 611 O O . THR A 1 80 ? 5.274 4.467 -7.931 1.00 95.50 80 THR A O 1
ATOM 614 N N . ALA A 1 81 ? 6.478 4.879 -9.782 1.00 97.00 81 ALA A N 1
ATOM 615 C CA . ALA A 1 81 ? 6.440 6.333 -9.648 1.00 97.00 81 ALA A CA 1
ATOM 616 C C . ALA A 1 81 ? 5.011 6.885 -9.768 1.00 97.00 81 ALA A C 1
ATOM 618 O O . ALA A 1 81 ? 4.617 7.735 -8.973 1.00 97.00 81 ALA A O 1
ATOM 619 N N . GLU A 1 82 ? 4.217 6.369 -10.707 1.00 97.06 82 GLU A N 1
ATOM 620 C CA . GLU A 1 82 ? 2.805 6.725 -10.881 1.00 97.06 82 GLU A CA 1
ATOM 621 C C . GLU A 1 82 ? 1.974 6.367 -9.645 1.00 97.06 82 GLU A C 1
ATOM 623 O O . GLU A 1 82 ? 1.193 7.191 -9.168 1.00 97.06 82 GLU A O 1
ATOM 628 N N . THR A 1 83 ? 2.196 5.181 -9.072 1.00 96.81 83 THR A N 1
ATOM 629 C CA . THR A 1 83 ? 1.520 4.732 -7.846 1.00 96.81 83 THR A CA 1
ATOM 630 C C . THR A 1 83 ? 1.875 5.628 -6.660 1.00 96.81 83 THR A C 1
ATOM 632 O O . THR A 1 83 ? 0.987 6.086 -5.941 1.00 96.81 83 THR A O 1
ATOM 635 N N . LEU A 1 84 ? 3.161 5.950 -6.482 1.00 97.19 84 LEU A N 1
ATOM 636 C CA . LEU A 1 84 ? 3.608 6.874 -5.438 1.00 97.19 84 LEU A CA 1
ATOM 637 C C . LEU A 1 84 ? 3.032 8.278 -5.648 1.00 97.19 84 LEU A C 1
ATOM 639 O O . LEU A 1 84 ? 2.612 8.914 -4.686 1.00 97.19 84 LEU A O 1
ATOM 643 N N . ALA A 1 85 ? 2.982 8.774 -6.883 1.00 97.25 85 ALA A N 1
ATOM 644 C CA . ALA A 1 85 ? 2.382 10.069 -7.191 1.00 97.25 85 ALA A CA 1
ATOM 645 C C . ALA A 1 85 ? 0.863 10.076 -6.954 1.00 97.25 85 ALA A C 1
ATOM 647 O O . ALA A 1 85 ? 0.319 11.082 -6.506 1.00 97.25 85 ALA A O 1
ATOM 648 N N . SER A 1 86 ? 0.168 8.971 -7.242 1.00 96.19 86 SER A N 1
ATOM 649 C CA . SER A 1 86 ? -1.245 8.788 -6.894 1.00 96.19 86 SER A CA 1
ATOM 650 C C . SER A 1 86 ? -1.437 8.884 -5.381 1.00 96.19 86 SER A C 1
ATOM 652 O O . SER A 1 86 ? -2.188 9.738 -4.917 1.00 96.19 86 SER A O 1
ATOM 654 N N . LEU A 1 87 ? -0.651 8.126 -4.607 1.00 96.56 87 LEU A N 1
ATOM 655 C CA . LEU A 1 87 ? -0.717 8.132 -3.147 1.00 96.56 87 LEU A CA 1
ATOM 656 C C . LEU A 1 87 ? -0.444 9.522 -2.549 1.00 96.56 87 LEU A C 1
ATOM 658 O O . LEU A 1 87 ? -1.195 9.975 -1.691 1.00 96.56 87 LEU A O 1
ATOM 662 N N . HIS A 1 88 ? 0.585 10.232 -3.018 1.00 95.56 88 HIS A N 1
ATOM 663 C CA . HIS A 1 88 ? 0.917 11.570 -2.508 1.00 95.56 88 HIS A CA 1
ATOM 664 C C . HIS A 1 88 ? -0.105 12.654 -2.877 1.00 95.56 88 HIS A C 1
ATOM 666 O O . HIS A 1 88 ? -0.102 13.720 -2.264 1.00 95.56 88 HIS A O 1
ATOM 672 N N . ARG A 1 89 ? -0.967 12.417 -3.874 1.00 95.50 89 ARG A N 1
ATOM 673 C CA . ARG A 1 89 ? -2.047 13.345 -4.247 1.00 95.50 89 ARG A CA 1
ATOM 674 C C . ARG A 1 89 ? -3.308 13.168 -3.405 1.00 95.50 89 ARG A C 1
ATOM 676 O O . ARG A 1 89 ? -4.180 14.033 -3.451 1.00 95.50 89 ARG A O 1
ATOM 683 N N . VAL A 1 90 ? -3.416 12.079 -2.647 1.00 96.00 90 VAL A N 1
ATOM 684 C CA . VAL A 1 90 ? -4.581 11.809 -1.804 1.00 96.00 90 VAL A CA 1
ATOM 685 C C . VAL A 1 90 ? -4.684 12.854 -0.694 1.00 96.00 90 VAL A C 1
ATOM 687 O O . VAL A 1 90 ? -3.757 13.051 0.091 1.00 96.00 90 VAL A O 1
ATOM 690 N N . ASN A 1 91 ? -5.850 13.490 -0.585 1.00 94.75 91 ASN A N 1
ATOM 691 C CA . ASN A 1 91 ? -6.171 14.321 0.565 1.00 94.75 91 ASN A CA 1
ATOM 692 C C . ASN A 1 91 ? -6.633 13.427 1.729 1.00 94.75 91 ASN A C 1
ATOM 694 O O . ASN A 1 91 ? -7.733 12.879 1.714 1.00 94.75 91 ASN A O 1
ATOM 698 N N . ALA A 1 92 ? -5.790 13.293 2.754 1.00 93.38 92 ALA A N 1
ATOM 699 C CA . ALA A 1 92 ? -6.076 12.452 3.915 1.00 93.38 92 ALA A CA 1
ATOM 700 C C . ALA A 1 92 ? -7.356 12.864 4.666 1.00 93.38 92 ALA A C 1
ATOM 702 O O . ALA A 1 92 ? -8.040 12.001 5.213 1.00 93.38 92 ALA A O 1
ATOM 703 N N . ASP A 1 93 ? -7.710 14.154 4.681 1.00 93.88 93 ASP A N 1
ATOM 704 C CA . ASP A 1 93 ? -8.944 14.623 5.320 1.00 93.88 93 ASP A CA 1
ATOM 705 C C . ASP A 1 93 ? -10.185 14.122 4.589 1.00 93.88 93 ASP A C 1
ATOM 707 O O . ASP A 1 93 ? -11.113 13.621 5.226 1.00 93.88 93 ASP A O 1
ATOM 711 N N . SER A 1 94 ? -10.187 14.193 3.255 1.00 95.12 94 SER A N 1
ATOM 712 C CA . SER A 1 94 ? -11.359 13.825 2.455 1.00 95.12 94 SER A CA 1
ATOM 713 C C . SER A 1 94 ? -11.665 12.329 2.483 1.00 95.12 94 SER A C 1
ATOM 715 O O . SER A 1 94 ? -12.787 11.943 2.177 1.00 95.12 94 SER A O 1
ATOM 717 N N . ILE A 1 95 ? -10.691 11.493 2.853 1.00 95.25 95 ILE A N 1
ATOM 718 C CA . ILE A 1 95 ? -10.854 10.035 2.963 1.00 95.25 95 ILE A CA 1
ATOM 719 C C . ILE A 1 95 ? -10.947 9.549 4.418 1.00 95.25 95 ILE A C 1
ATOM 721 O O . ILE A 1 95 ? -10.788 8.364 4.694 1.00 95.25 95 ILE A O 1
ATOM 725 N N . GLY A 1 96 ? -11.166 10.456 5.379 1.00 92.38 96 GLY A N 1
ATOM 726 C CA . GLY A 1 96 ? -11.361 10.091 6.786 1.00 92.38 96 GLY A CA 1
ATOM 727 C C . GLY A 1 96 ? -10.084 9.668 7.527 1.00 92.38 96 GLY A C 1
ATOM 728 O O . GLY A 1 96 ? -10.162 9.062 8.600 1.00 92.38 96 GLY A O 1
ATOM 729 N N . LEU A 1 97 ? -8.902 9.999 6.999 1.00 93.62 97 LEU A N 1
ATOM 730 C CA . LEU A 1 97 ? -7.588 9.777 7.624 1.00 93.62 97 LEU A CA 1
ATOM 731 C C . LEU A 1 97 ? -7.002 11.052 8.251 1.00 93.62 97 LEU A C 1
ATOM 733 O O . LEU A 1 97 ? -5.826 11.089 8.615 1.00 93.62 97 LEU A O 1
ATOM 737 N N . GLY A 1 98 ? -7.816 12.094 8.432 1.00 89.94 98 GLY A N 1
ATOM 738 C CA . GLY A 1 98 ? -7.357 13.396 8.910 1.00 89.94 98 GLY A CA 1
ATOM 739 C C . GLY A 1 98 ? -6.620 13.367 10.257 1.00 89.94 98 GLY A C 1
ATOM 740 O O . GLY A 1 98 ? -5.642 14.095 10.442 1.00 89.94 98 GLY A O 1
ATOM 741 N N . ASN A 1 99 ? -7.042 12.477 11.159 1.00 88.38 99 ASN A N 1
ATOM 742 C CA . ASN A 1 99 ? -6.454 12.249 12.484 1.00 88.38 99 ASN A CA 1
ATOM 743 C C . ASN A 1 99 ? -5.600 10.967 12.568 1.00 88.38 99 ASN A C 1
ATOM 745 O O . ASN A 1 99 ? -5.319 10.496 13.666 1.00 88.38 99 ASN A O 1
ATOM 749 N N . TYR A 1 100 ? -5.209 10.379 11.432 1.00 88.44 100 TYR A N 1
ATOM 750 C CA . TYR A 1 100 ? -4.434 9.133 11.412 1.00 88.44 100 TYR A CA 1
ATOM 751 C C . TYR A 1 100 ? -3.019 9.301 11.992 1.00 88.44 100 TYR A C 1
ATOM 753 O O . TYR A 1 100 ? -2.465 8.370 12.568 1.00 88.44 100 TYR A O 1
ATOM 761 N N . GLY A 1 101 ? -2.431 10.493 11.877 1.00 84.94 101 GLY A N 1
ATOM 762 C CA . GLY A 1 101 ? -1.090 10.767 12.381 1.00 84.94 101 GLY A CA 1
ATOM 763 C C . GLY A 1 101 ? -0.821 12.251 12.600 1.00 84.94 101 GLY A C 1
ATOM 764 O O . GLY A 1 101 ? -1.608 13.123 12.230 1.00 84.94 101 GLY A O 1
ATOM 765 N N . ARG A 1 102 ? 0.326 12.548 13.218 1.00 87.00 102 ARG A N 1
ATOM 766 C CA . ARG A 1 102 ? 0.740 13.920 13.535 1.00 87.00 102 ARG A CA 1
ATOM 767 C C . ARG A 1 102 ? 1.327 14.625 12.307 1.00 87.00 102 ARG A C 1
ATOM 769 O O . ARG A 1 102 ? 2.409 14.255 11.847 1.00 87.00 102 ARG A O 1
ATOM 776 N 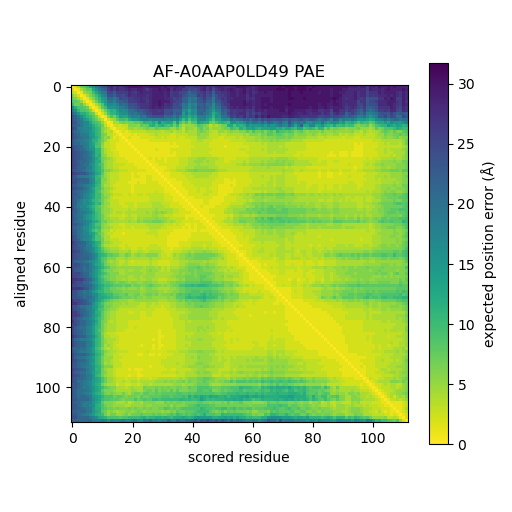N . ARG A 1 103 ? 0.666 15.692 11.849 1.00 83.94 103 ARG A N 1
ATOM 777 C CA . ARG A 1 103 ? 1.031 16.453 10.637 1.00 83.94 103 ARG A CA 1
ATOM 778 C C . ARG A 1 103 ? 2.302 17.284 10.779 1.00 83.94 103 ARG A C 1
ATOM 780 O O . ARG A 1 103 ? 3.197 17.209 9.944 1.00 83.94 103 ARG A O 1
ATOM 787 N N . ASP A 1 104 ? 2.399 18.063 11.847 1.00 86.81 104 ASP A N 1
ATOM 788 C CA . ASP A 1 104 ? 3.380 19.154 11.901 1.00 86.81 104 ASP A CA 1
ATOM 789 C C . ASP A 1 104 ? 4.783 18.669 12.214 1.00 86.81 104 ASP A C 1
ATOM 791 O O . ASP A 1 104 ? 4.938 17.726 12.973 1.00 86.81 104 ASP A O 1
ATOM 795 N N . ASN A 1 105 ? 5.822 19.365 11.752 1.00 86.62 105 ASN A N 1
ATOM 796 C CA . ASN A 1 105 ? 7.211 19.113 12.161 1.00 86.62 105 ASN A CA 1
ATOM 797 C C . ASN A 1 105 ? 7.711 17.674 11.899 1.00 86.62 105 ASN A C 1
ATOM 799 O O . ASN A 1 105 ? 8.542 17.179 12.660 1.00 86.62 105 ASN A O 1
ATOM 803 N N . TYR A 1 106 ? 7.240 17.003 10.837 1.00 89.12 106 TYR A N 1
ATOM 804 C CA . TYR A 1 106 ? 7.711 15.656 10.475 1.00 89.12 106 TYR A CA 1
ATOM 805 C C . TYR A 1 106 ? 9.241 15.589 10.381 1.00 89.12 106 TYR A C 1
ATOM 807 O O . TYR A 1 106 ? 9.849 14.800 11.098 1.00 89.12 106 TYR A O 1
ATOM 815 N N . CYS A 1 107 ? 9.864 16.476 9.592 1.00 88.56 107 CYS A N 1
ATOM 816 C CA . CYS A 1 107 ? 11.317 16.467 9.397 1.00 88.56 107 CYS A CA 1
ATOM 817 C C . CYS A 1 107 ? 12.070 16.601 10.725 1.00 88.56 107 CYS A C 1
ATOM 819 O O . CYS A 1 107 ? 12.925 15.775 11.016 1.00 88.56 107 CYS A O 1
ATOM 821 N N . LYS A 1 108 ? 11.693 17.566 11.579 1.00 91.12 108 LYS A N 1
ATOM 822 C CA . LYS A 1 108 ? 12.333 17.774 12.892 1.00 91.12 108 LYS A CA 1
ATOM 823 C C . LYS A 1 108 ? 12.264 16.542 13.798 1.00 91.12 108 LYS A C 1
ATOM 825 O O . LYS A 1 108 ? 13.173 16.34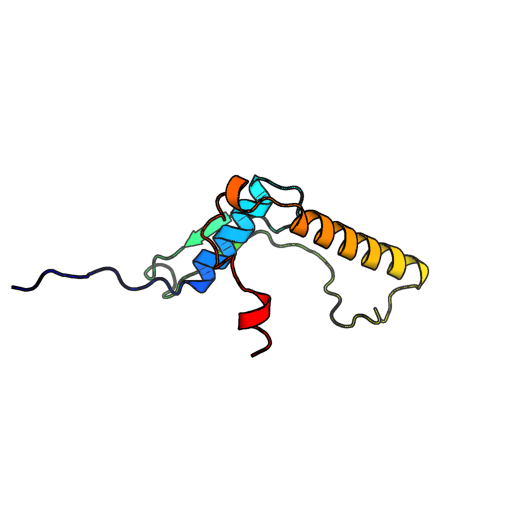1 14.584 1.00 91.12 108 LYS A O 1
ATOM 830 N N . ARG A 1 109 ? 11.203 15.733 13.702 1.00 90.31 109 ARG A N 1
ATOM 831 C CA . ARG A 1 109 ? 11.062 14.497 14.489 1.00 90.31 109 ARG A CA 1
ATOM 832 C C . ARG A 1 109 ? 11.878 13.319 13.961 1.00 90.31 109 ARG A C 1
ATOM 834 O O . ARG A 1 109 ? 11.961 12.316 14.654 1.00 90.31 109 ARG A O 1
ATOM 841 N N . GLN A 1 110 ? 12.326 13.354 12.709 1.00 90.31 110 GLN A N 1
ATOM 842 C CA . GLN A 1 110 ? 12.973 12.204 12.062 1.00 90.31 110 GLN A CA 1
ATOM 843 C C . GLN A 1 110 ? 14.487 12.356 11.942 1.00 90.31 110 GLN A C 1
ATOM 845 O O . GLN A 1 110 ? 15.173 11.360 11.757 1.00 90.31 110 GLN A O 1
ATOM 850 N N . VAL A 1 111 ? 14.998 13.585 12.026 1.00 87.81 111 VAL A N 1
ATOM 851 C CA . VAL A 1 111 ? 16.425 13.890 11.823 1.00 87.81 111 VAL A CA 1
ATOM 852 C C . VAL A 1 111 ? 17.151 14.313 13.106 1.00 87.81 111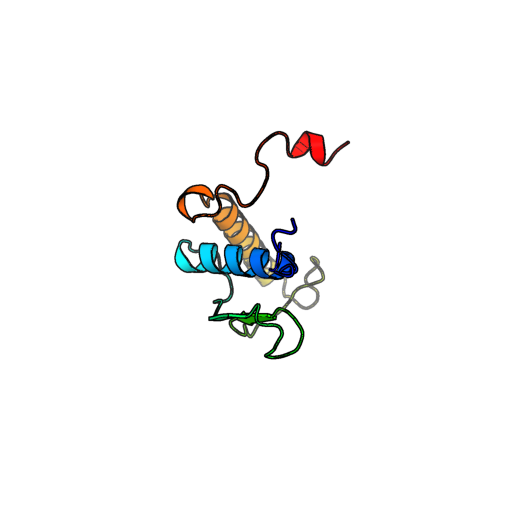 VAL A C 1
ATOM 854 O O . VAL A 1 111 ? 18.284 14.777 13.020 1.00 87.81 111 VAL A O 1
ATOM 857 N N . SER A 1 112 ? 16.493 14.211 14.266 1.00 64.88 112 SER A N 1
ATOM 858 C CA . SER A 1 112 ? 17.037 14.566 15.586 1.00 64.88 112 SER A CA 1
ATOM 859 C C . SER A 1 112 ? 17.799 13.425 16.239 1.00 64.88 112 SER A C 1
ATOM 861 O O . SER A 1 112 ? 17.227 12.311 16.228 1.00 64.88 112 SER A O 1
#

Radius of gyration: 19.25 Å; Cα contacts (8 Å, |Δi|>4): 79; chains: 1; bounding box: 34×36×67 Å

Mean predicted aligned error: 7.55 Å

Secondary structure (DSSP, 8-state):
-------PPP-HHHHHHHHHHHHHHHHS----PPEEEEE--HHHHSS-EEEE---------STT-TT--HHHHHHHHHHHHHHHHHHHH--TTTTT-TTSS--TTHHHHH--

pLDDT: mean 86.7, std 17.65, range [30.33, 97.56]

Organism: NCBI:txid152371

Solvent-accessible surface area (backbone atoms only — not comparable to full-atom values): 7349 Å² total; per-residue (Å²): 141,84,79,84,86,81,76,84,78,74,73,57,68,61,62,50,52,53,51,52,36,41,32,39,51,75,71,48,90,42,92,54,58,54,63,76,49,78,44,77,56,44,87,78,77,71,46,72,48,71,45,59,56,86,78,90,80,84,85,79,84,56,90,82,41,82,94,56,58,73,82,56,49,55,56,53,52,50,52,51,51,51,48,52,53,46,54,73,66,57,60,46,58,87,48,75,42,58,82,73,62,83,76,75,65,56,66,69,73,72,76,111

Nearest PDB structures (foldseek):
  3dxp-assembly1_A-2  TM=9.348E-01  e=4.670E-07  Cupriavidus pinatubonensis JMP134
  3att-assembly1_A  TM=8.018E-01  e=8.421E-04  Mycobacterium tuberculosis
  2f2c-assembly1_B  TM=6.004E-01  e=1.966E+00  Homo sapiens
  4kpo-assembly1_B  TM=2.835E-01  e=4.859E+00  Zea mays

Sequence (112 aa):
MDEERTGTGANGSYCYITRVLAALGAHTDVPVPKVFCLCTDLSVIGTDFYIMEFLEGRIFIDPKLPGVAPHKRKAIYSATAETLASLHRVNADSIGLGNYGRRDNYCKRQVS

Foldseek 3Di:
DDDDPPDDDAPCVQVLVLLVLCLCVVPFPQDGWAWDDWDQPCVPPNHTDTDTDDDDDDDDPDLVRPPDDPVVNVVVVVVVVVNVVRVVPDDCVVSVNPVSDDDPPPVVVPPD

InterPro domains:
  IPR002575 Aminoglycoside phosphotransferase [PF01636] (18-111)
  IPR011009 Protein kinase-like domain superfamily [SSF56112] (16-111)
  IPR041726 Acyl-CoA dehydrogenase family member 10/11, N-terminal [cd05154] (19-111)
  IPR052898 Acyl-CoA dehydrogenase 10-like [PTHR47829] (18-111)